Protein AF-A0A937JHB3-F1 (afdb_monomer)

Mean predicted aligned error: 10.81 Å

Radius of gyration: 17.01 Å; Cα contacts (8 Å, |Δi|>4): 93; chains: 1; bounding box: 31×34×38 Å

Secondary structure (DSSP, 8-state):
--HHHHHHHTS-EEEEEEEEEEE-SSSEEEEEEEEEEEETTSS--EEEEEEEEEE--

Nearest PDB structures (foldseek):
  8u21-assembly1_A  TM=5.916E-01  e=4.835E-01  Corynactis californica
  5jtp-assembly1_D  TM=3.991E-01  e=2.227E-01  Escherichia coli O157:H7
  8u23-assembly5_E  TM=5.905E-01  e=9.890E-01  Corynactis californica
  8xc6-assembly1_B-2  TM=5.264E-01  e=9.317E-01  Montipora sp. 20
  8dj8-assembly1_A  TM=5.311E-01  e=1.333E+00  Corynactis californica

Sequence (57 aa):
MTPSALRLQNAHLCENSIGYTYKINKITKAFVHYSILNKEDSADDITFASIGFEYKF

Organism: NCBI:txid2030880

Solvent-accessible surface area (backbone atoms only — not comparable to full-atom values): 3536 Å² total; per-residue (Å²): 134,65,76,71,64,60,53,62,75,65,53,69,71,52,71,53,72,52,72,52,73,48,73,77,52,100,45,34,33,38,39,40,40,38,34,40,39,42,43,85,88,44,98,64,69,48,76,46,78,48,74,51,73,50,76,63,131

Foldseek 3Di:
DDPVVVVVVPFPFDKDKDKDKADPDPFKIKIWIWMWTDGPPDPDTDIDIDIDMGGHD

pLDDT: mean 75.76, std 16.8, range [45.47, 9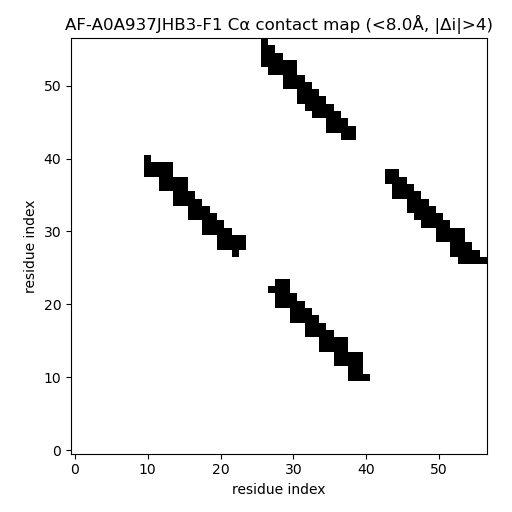5.56]

Structure (mmCIF, N/CA/C/O backbone):
data_AF-A0A937JHB3-F1
#
_entry.id   AF-A0A937JHB3-F1
#
loop_
_atom_site.group_PDB
_atom_site.id
_atom_site.type_symbol
_atom_site.label_atom_id
_atom_site.labe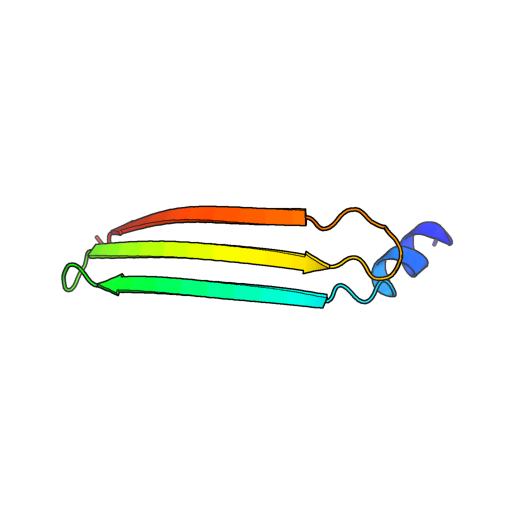l_alt_id
_atom_site.label_comp_id
_atom_site.label_asym_id
_atom_site.label_entity_id
_atom_site.label_seq_id
_atom_site.pdbx_PDB_ins_code
_atom_site.Cartn_x
_atom_site.Cartn_y
_atom_site.Cartn_z
_atom_site.occupancy
_atom_site.B_iso_or_equiv
_atom_site.auth_seq_id
_atom_site.auth_comp_id
_atom_site.auth_asym_id
_atom_site.auth_atom_id
_atom_site.pdbx_PDB_model_num
ATOM 1 N N . MET A 1 1 ? 24.462 -27.064 -13.063 1.00 49.41 1 MET A N 1
ATOM 2 C CA . MET A 1 1 ? 23.743 -25.773 -13.006 1.00 49.41 1 MET A CA 1
ATOM 3 C C . MET A 1 1 ? 23.720 -25.198 -14.410 1.00 49.41 1 MET A C 1
ATOM 5 O O . MET A 1 1 ? 24.771 -25.160 -15.037 1.00 49.41 1 MET A O 1
ATOM 9 N N . THR A 1 2 ? 22.545 -24.876 -14.951 1.00 45.47 2 THR A N 1
ATOM 10 C CA . THR A 1 2 ? 22.412 -24.351 -16.318 1.00 45.47 2 THR A CA 1
ATOM 11 C C . THR A 1 2 ? 22.826 -22.872 -16.368 1.00 45.47 2 THR A C 1
ATOM 13 O O . THR A 1 2 ? 22.536 -22.137 -15.420 1.00 45.47 2 THR A O 1
ATOM 16 N N . PRO A 1 3 ? 23.475 -22.402 -17.453 1.00 55.62 3 PRO A N 1
ATOM 17 C CA . PRO A 1 3 ? 23.952 -21.015 -17.583 1.00 55.62 3 PRO A CA 1
ATOM 18 C C . PRO A 1 3 ? 22.858 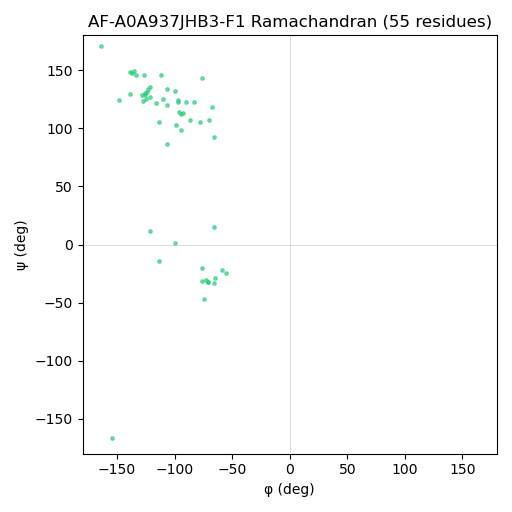-19.950 -17.394 1.00 55.62 3 PRO A C 1
ATOM 20 O O . PRO A 1 3 ? 23.133 -18.822 -16.996 1.00 55.62 3 PRO A O 1
ATOM 23 N N . SER A 1 4 ? 21.603 -20.322 -17.643 1.00 56.00 4 SER A N 1
ATOM 24 C CA . SER A 1 4 ? 20.423 -19.459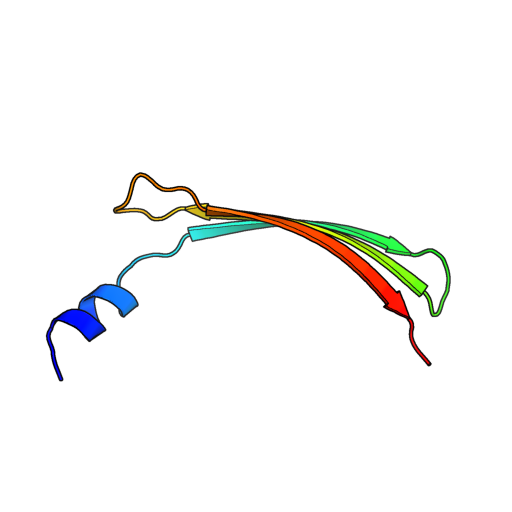 -17.576 1.00 56.00 4 SER A CA 1
ATOM 25 C C . SER A 1 4 ? 20.112 -18.960 -16.160 1.00 56.00 4 SER A C 1
ATOM 27 O O . SER A 1 4 ? 19.650 -17.835 -15.998 1.00 56.00 4 SER A O 1
ATOM 29 N N . ALA A 1 5 ? 20.389 -19.769 -15.131 1.00 52.62 5 ALA A N 1
ATOM 30 C CA . ALA A 1 5 ? 20.114 -19.409 -13.738 1.00 52.62 5 ALA A CA 1
ATOM 31 C C . ALA A 1 5 ? 21.130 -18.396 -13.178 1.00 52.62 5 ALA A C 1
ATOM 33 O O . ALA A 1 5 ? 20.770 -17.544 -12.371 1.00 52.62 5 ALA A O 1
ATOM 34 N N . LEU A 1 6 ? 22.382 -18.444 -13.651 1.00 49.44 6 LEU A N 1
ATOM 35 C CA . LEU A 1 6 ? 23.445 -17.515 -13.248 1.00 49.44 6 LEU A CA 1
ATOM 36 C C . LEU A 1 6 ? 23.213 -16.104 -13.819 1.00 49.44 6 LEU A C 1
ATOM 38 O O . LEU A 1 6 ? 23.541 -15.107 -13.182 1.00 49.44 6 LEU A O 1
ATOM 42 N N . ARG A 1 7 ? 22.605 -16.014 -15.011 1.00 47.28 7 ARG A N 1
ATOM 43 C CA . ARG A 1 7 ? 22.334 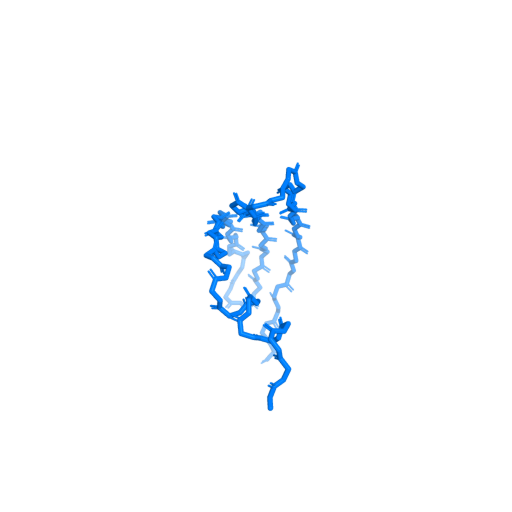-14.736 -15.684 1.00 47.28 7 ARG A CA 1
ATOM 44 C C . ARG A 1 7 ? 21.222 -13.924 -15.000 1.00 47.28 7 ARG A C 1
ATOM 46 O O . ARG A 1 7 ? 21.305 -12.705 -14.973 1.00 47.28 7 ARG A O 1
ATOM 53 N N . LEU A 1 8 ? 20.226 -14.587 -14.405 1.00 51.28 8 LEU A N 1
ATOM 54 C CA . LEU A 1 8 ? 19.149 -13.925 -13.652 1.00 51.28 8 LEU A CA 1
ATOM 55 C C . LEU A 1 8 ? 19.620 -13.364 -12.304 1.00 51.28 8 LEU A C 1
ATOM 57 O O . LEU A 1 8 ? 19.094 -12.354 -11.854 1.00 51.28 8 LEU A O 1
ATOM 61 N N . GLN A 1 9 ? 20.619 -13.991 -11.677 1.00 53.56 9 GLN A N 1
ATOM 62 C CA . GLN A 1 9 ? 21.171 -13.541 -10.396 1.00 53.56 9 GLN A CA 1
ATOM 63 C C . GLN A 1 9 ? 22.098 -12.318 -10.542 1.00 53.56 9 GLN A C 1
ATOM 65 O O . GLN A 1 9 ? 22.284 -11.585 -9.578 1.00 53.56 9 GLN A O 1
ATOM 70 N N . ASN A 1 10 ? 22.624 -12.080 -11.752 1.00 49.84 10 ASN A N 1
ATOM 71 C CA . ASN A 1 10 ? 23.462 -10.927 -12.104 1.00 49.84 10 ASN A CA 1
ATOM 72 C C . ASN A 1 10 ? 22.700 -9.807 -12.833 1.00 49.84 10 ASN A C 1
ATOM 74 O O . ASN A 1 10 ? 23.312 -8.813 -13.217 1.00 49.84 10 ASN A O 1
ATOM 78 N N . ALA A 1 11 ? 21.390 -9.952 -13.053 1.00 56.19 11 ALA A N 1
ATOM 79 C CA . ALA A 1 11 ? 20.575 -8.831 -13.496 1.00 56.19 11 ALA A CA 1
ATOM 80 C C . ALA A 1 11 ? 20.471 -7.857 -12.318 1.00 56.19 11 ALA A C 1
ATOM 82 O O . ALA A 1 11 ? 19.807 -8.153 -11.324 1.00 56.19 11 ALA A O 1
ATOM 83 N N . HIS A 1 12 ? 21.167 -6.725 -12.405 1.00 55.28 12 HIS A N 1
ATOM 84 C CA . HIS A 1 12 ? 21.045 -5.645 -11.437 1.00 55.28 12 HIS A CA 1
ATOM 85 C C . HIS A 1 12 ? 19.617 -5.082 -11.549 1.00 55.28 12 HIS A C 1
ATOM 87 O O . HIS A 1 12 ? 19.295 -4.261 -12.403 1.00 55.28 12 HIS A O 1
ATOM 93 N N . LEU A 1 13 ? 18.705 -5.613 -10.737 1.00 56.56 13 LEU A N 1
ATOM 94 C CA . LEU A 1 13 ? 17.341 -5.115 -10.631 1.00 56.56 13 LEU A CA 1
ATOM 95 C C . LEU A 1 13 ? 17.388 -3.861 -9.761 1.00 56.56 13 LEU A C 1
ATOM 97 O O . LEU A 1 13 ? 17.580 -3.945 -8.548 1.00 56.56 13 LEU A O 1
ATOM 101 N N . CYS A 1 14 ? 17.263 -2.695 -10.390 1.00 60.88 14 CYS A N 1
ATOM 102 C CA . CYS A 1 14 ? 17.228 -1.420 -9.688 1.00 60.88 14 CYS A CA 1
ATOM 103 C C . CYS A 1 14 ? 15.761 -1.043 -9.442 1.00 60.88 14 CYS A C 1
ATOM 105 O O . CYS A 1 14 ? 15.055 -0.568 -10.338 1.00 60.88 14 CYS A O 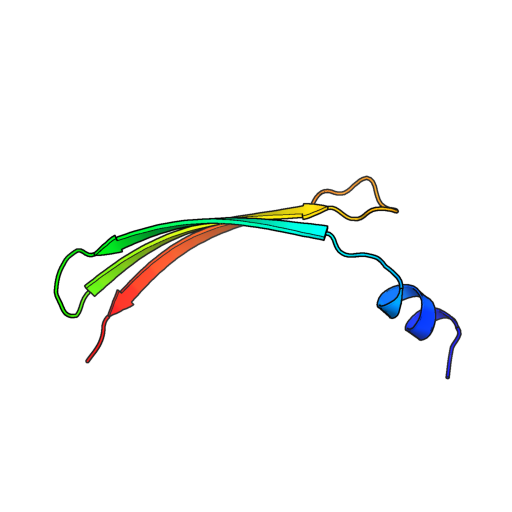1
ATOM 107 N N . GLU A 1 15 ? 15.285 -1.325 -8.231 1.00 65.50 15 GLU A N 1
ATOM 108 C CA . GLU A 1 15 ? 13.922 -1.021 -7.796 1.00 65.50 15 GLU A CA 1
ATOM 109 C C . GLU A 1 15 ? 13.875 0.372 -7.155 1.00 65.50 15 GLU A C 1
ATOM 111 O O . GLU A 1 15 ? 14.574 0.641 -6.179 1.00 65.50 15 GLU A O 1
ATOM 116 N N . ASN A 1 16 ? 13.039 1.261 -7.694 1.00 73.81 16 ASN A N 1
ATOM 117 C CA . ASN A 1 16 ? 12.769 2.565 -7.097 1.00 73.81 16 ASN A CA 1
ATOM 118 C C . ASN A 1 16 ? 11.312 2.607 -6.625 1.00 73.81 16 ASN A C 1
ATOM 120 O O . ASN A 1 16 ? 10.384 2.708 -7.432 1.00 73.81 16 ASN A O 1
ATOM 124 N N . SER A 1 17 ? 11.110 2.514 -5.311 1.00 77.38 17 SER A N 1
ATOM 125 C CA . SER A 1 17 ? 9.787 2.538 -4.686 1.00 77.38 17 SER A CA 1
ATOM 126 C C . SER A 1 17 ? 9.528 3.865 -3.975 1.00 77.38 17 SER A C 1
ATOM 128 O O . SER A 1 17 ? 10.353 4.318 -3.181 1.00 77.38 17 SER A O 1
ATOM 130 N N . ILE A 1 18 ? 8.352 4.448 -4.191 1.00 85.12 18 ILE A N 1
ATOM 131 C CA . ILE A 1 18 ? 7.831 5.578 -3.426 1.00 85.12 18 ILE A CA 1
ATOM 132 C C . ILE A 1 18 ? 6.451 5.217 -2.883 1.00 85.12 18 ILE A C 1
ATOM 134 O O . ILE A 1 18 ? 5.581 4.729 -3.599 1.00 85.12 18 ILE A O 1
ATOM 138 N N . GLY A 1 19 ? 6.242 5.437 -1.592 1.00 87.31 19 GLY A N 1
ATOM 139 C CA . GLY A 1 19 ? 4.985 5.107 -0.937 1.00 87.31 19 GLY A CA 1
ATOM 140 C C . GLY A 1 19 ? 4.569 6.187 0.039 1.00 87.31 19 GLY A C 1
ATOM 141 O O . GLY A 1 19 ? 5.406 6.840 0.663 1.00 87.31 19 GLY A O 1
ATOM 142 N N . TYR A 1 20 ? 3.260 6.353 0.184 1.00 90.12 20 TYR A N 1
ATOM 143 C CA . TYR A 1 20 ? 2.666 7.179 1.220 1.00 90.12 20 TYR A CA 1
ATOM 144 C C . TYR A 1 20 ? 1.694 6.345 2.044 1.00 90.12 20 TYR A C 1
ATOM 146 O O . TYR A 1 20 ? 0.834 5.645 1.511 1.00 90.12 20 TYR A O 1
ATOM 154 N N . THR A 1 21 ? 1.824 6.432 3.363 1.00 93.44 21 THR A N 1
ATOM 155 C CA . THR A 1 21 ? 0.902 5.802 4.307 1.00 93.44 21 THR A CA 1
ATOM 156 C C . THR A 1 21 ? 0.204 6.883 5.114 1.00 93.44 21 THR A C 1
ATOM 158 O O . THR A 1 21 ? 0.847 7.654 5.826 1.00 93.44 21 THR A O 1
ATOM 161 N N . TYR A 1 22 ? -1.123 6.903 5.046 1.00 92.38 22 TYR A N 1
ATOM 162 C CA . TYR A 1 22 ? -1.966 7.753 5.868 1.00 92.38 22 TYR A CA 1
ATOM 163 C C . TYR A 1 22 ? -2.481 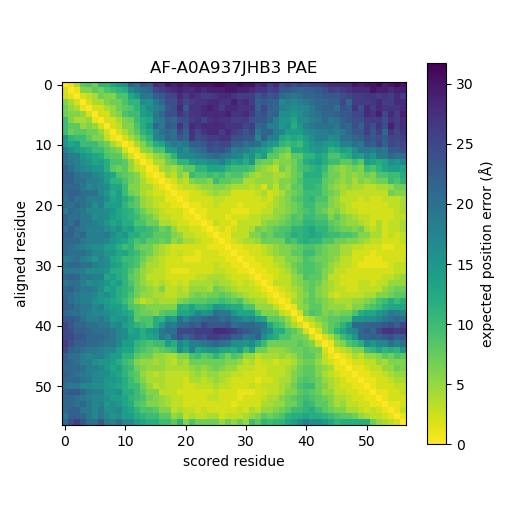6.983 7.083 1.00 92.38 22 TYR A C 1
ATOM 165 O O . TYR A 1 22 ? -3.149 5.951 6.973 1.00 92.38 22 TYR A O 1
ATOM 173 N N . LYS A 1 23 ? -2.195 7.505 8.274 1.00 93.88 23 LYS A N 1
ATOM 174 C CA . LYS A 1 23 ? -2.712 6.945 9.520 1.00 93.88 23 LYS A CA 1
ATOM 175 C C . LYS A 1 23 ? -4.088 7.543 9.812 1.00 93.88 23 LYS A C 1
ATOM 177 O O . LYS A 1 23 ? -4.175 8.689 10.233 1.00 93.88 23 LYS A O 1
ATOM 182 N N . ILE A 1 24 ? -5.141 6.744 9.631 1.00 91.81 24 ILE A N 1
ATOM 183 C CA . ILE A 1 24 ? -6.524 7.152 9.920 1.00 91.81 24 ILE A CA 1
ATOM 184 C C . ILE A 1 24 ? -6.747 7.182 11.434 1.00 91.81 24 ILE A C 1
ATOM 186 O O . ILE A 1 24 ? -7.290 8.139 11.976 1.00 91.81 24 ILE A O 1
ATOM 190 N N . ASN A 1 25 ? -6.314 6.133 12.138 1.00 91.75 25 ASN A N 1
ATOM 191 C CA . ASN A 1 25 ? -6.401 6.057 13.596 1.00 91.75 25 ASN A CA 1
ATOM 192 C C . ASN A 1 25 ? -5.308 5.120 14.163 1.00 91.75 25 ASN A C 1
ATOM 194 O O . ASN A 1 25 ? -4.335 4.780 13.485 1.00 91.75 25 ASN A O 1
ATOM 198 N N . LYS A 1 26 ? -5.409 4.727 15.442 1.00 89.69 26 LYS A N 1
ATOM 199 C CA . LYS A 1 26 ? -4.410 3.862 16.100 1.00 89.69 26 LYS A CA 1
ATOM 200 C C . LYS A 1 26 ? -4.333 2.449 15.499 1.00 89.69 26 LYS A C 1
ATOM 202 O O . LYS A 1 26 ? -3.260 1.849 15.542 1.00 89.69 26 LYS A O 1
ATOM 207 N N . ILE A 1 27 ? -5.432 1.952 14.942 1.00 94.31 27 ILE A N 1
ATOM 208 C CA . ILE A 1 27 ? -5.593 0.581 14.442 1.00 94.31 27 ILE A CA 1
ATOM 209 C C . ILE A 1 27 ? -5.762 0.504 12.921 1.00 94.31 27 ILE A C 1
ATOM 211 O O . ILE A 1 27 ? -5.598 -0.567 12.354 1.00 94.31 27 ILE A O 1
ATOM 215 N N . THR A 1 28 ? -6.037 1.619 12.248 1.00 93.44 28 THR A N 1
ATOM 216 C CA . THR A 1 28 ? -6.344 1.676 10.817 1.00 93.44 28 THR A CA 1
ATOM 217 C C . THR A 1 28 ? -5.382 2.601 10.087 1.00 93.44 28 THR A C 1
ATOM 219 O O . THR A 1 28 ? -5.145 3.743 10.505 1.00 93.44 28 THR A O 1
ATOM 222 N N . LYS A 1 29 ? -4.867 2.126 8.956 1.00 95.56 29 LYS A N 1
ATOM 223 C CA . LYS A 1 29 ? -4.032 2.896 8.034 1.00 95.56 29 LYS A CA 1
ATOM 224 C C . LYS A 1 29 ? -4.490 2.653 6.603 1.00 95.56 29 LYS A C 1
ATOM 226 O O . LYS A 1 29 ? -4.945 1.561 6.286 1.00 95.56 29 LYS A O 1
ATOM 231 N N . ALA A 1 30 ? -4.328 3.652 5.752 1.00 94.69 30 ALA A N 1
ATOM 232 C CA . ALA A 1 30 ? -4.416 3.508 4.307 1.00 94.69 30 ALA A CA 1
ATOM 233 C C . ALA A 1 30 ? -3.023 3.718 3.714 1.00 94.69 30 ALA A C 1
ATOM 235 O O . ALA A 1 30 ? -2.253 4.526 4.235 1.00 94.69 30 ALA A O 1
ATOM 236 N N . PHE A 1 31 ? -2.692 3.019 2.639 1.0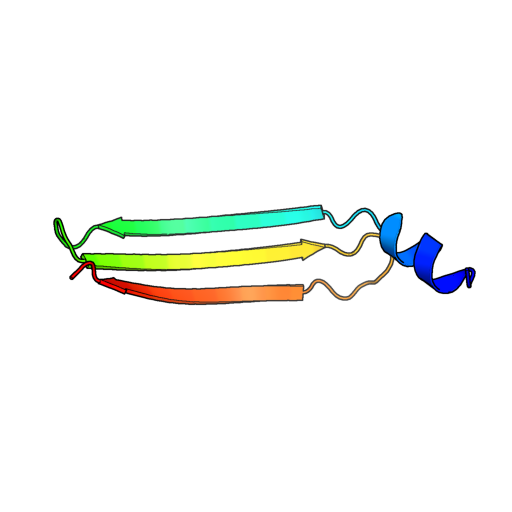0 93.44 31 PHE A N 1
ATOM 237 C CA . PHE A 1 31 ? -1.417 3.193 1.957 1.00 93.44 31 PHE A CA 1
ATOM 238 C C . PHE A 1 31 ? -1.602 3.206 0.445 1.00 93.44 31 PHE A C 1
ATOM 240 O O . PHE A 1 31 ? -2.489 2.546 -0.096 1.00 93.44 31 PHE A O 1
ATOM 247 N N . VAL A 1 32 ? -0.749 3.975 -0.221 1.00 92.88 32 VAL A N 1
ATOM 248 C CA . VAL A 1 32 ? -0.565 3.968 -1.669 1.00 92.88 32 VAL A CA 1
ATOM 249 C C . VAL A 1 32 ? 0.914 3.780 -1.945 1.00 92.88 32 VAL A C 1
ATOM 251 O O . VAL A 1 32 ? 1.749 4.515 -1.414 1.00 92.88 32 VAL A O 1
ATOM 254 N N . HIS A 1 33 ? 1.251 2.747 -2.701 1.00 91.75 33 HIS A N 1
ATOM 255 C CA . HIS A 1 33 ? 2.625 2.427 -3.048 1.00 91.75 33 HIS A CA 1
ATOM 256 C C . HIS A 1 33 ? 2.759 2.440 -4.565 1.00 91.75 33 HIS A C 1
ATOM 258 O O . HIS A 1 33 ? 1.922 1.903 -5.290 1.00 91.75 33 HIS A O 1
ATOM 264 N N . TYR A 1 34 ? 3.830 3.059 -5.031 1.00 86.38 34 TYR A N 1
ATOM 265 C CA . TYR A 1 34 ? 4.213 3.111 -6.425 1.00 86.38 34 TYR A CA 1
ATOM 266 C C . TYR A 1 34 ? 5.648 2.608 -6.536 1.00 86.38 34 TYR A C 1
ATOM 268 O O . TYR A 1 34 ? 6.524 3.018 -5.775 1.00 86.38 34 TYR A O 1
ATOM 276 N N . SER A 1 35 ? 5.908 1.661 -7.422 1.00 82.50 35 SER A N 1
ATOM 277 C CA . SER A 1 35 ? 7.238 1.073 -7.569 1.00 82.50 35 SER A CA 1
ATOM 278 C C . SER A 1 35 ? 7.555 0.890 -9.036 1.00 82.50 35 SER A C 1
ATOM 280 O O . SER A 1 35 ? 6.749 0.343 -9.786 1.00 82.50 35 SER A O 1
ATOM 282 N N . ILE A 1 36 ? 8.723 1.381 -9.435 1.00 80.62 36 ILE A N 1
ATOM 283 C CA . ILE A 1 36 ? 9.265 1.193 -10.774 1.00 80.62 36 ILE A CA 1
ATOM 284 C C . ILE A 1 36 ? 10.395 0.187 -10.647 1.00 80.62 36 ILE A C 1
ATOM 286 O O . ILE A 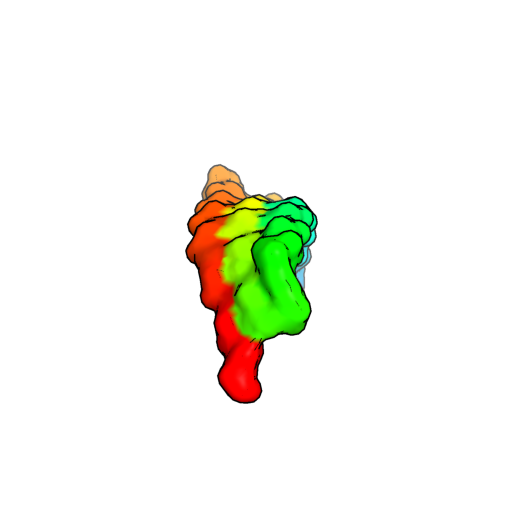1 36 ? 11.372 0.425 -9.930 1.00 80.62 36 ILE A O 1
ATOM 290 N N . LEU A 1 37 ? 10.255 -0.930 -11.348 1.00 79.38 37 LEU A N 1
ATOM 291 C CA . LEU A 1 37 ? 11.319 -1.904 -11.488 1.00 79.38 37 LEU A CA 1
ATOM 292 C C . LEU A 1 37 ? 11.999 -1.678 -12.837 1.00 79.38 37 LEU A C 1
ATOM 294 O O . LEU A 1 37 ? 11.457 -2.064 -13.875 1.00 79.38 37 LEU A O 1
ATOM 298 N N . ASN A 1 38 ? 13.174 -1.048 -12.804 1.00 68.69 38 ASN A N 1
ATOM 299 C CA . ASN A 1 38 ? 13.972 -0.815 -14.004 1.00 68.69 38 ASN A CA 1
ATOM 300 C C . ASN A 1 38 ? 14.786 -2.079 -14.291 1.00 68.69 38 ASN A C 1
ATOM 302 O O . ASN A 1 38 ? 15.563 -2.541 -13.445 1.00 68.69 38 ASN A O 1
ATOM 306 N N . LYS A 1 39 ? 14.607 -2.648 -15.483 1.00 67.12 39 LYS A N 1
ATOM 307 C CA . LYS A 1 39 ? 15.446 -3.741 -15.980 1.00 67.12 39 LYS A CA 1
ATOM 308 C C . LYS A 1 39 ? 16.555 -3.150 -16.835 1.00 67.12 39 LYS A C 1
ATOM 310 O O . LYS A 1 39 ? 16.306 -2.666 -17.927 1.00 67.12 39 LYS A O 1
ATOM 315 N N . GLU A 1 40 ? 17.790 -3.247 -16.354 1.00 59.47 40 GLU A N 1
ATOM 316 C CA . GLU A 1 40 ? 18.965 -2.663 -17.018 1.00 59.47 40 GLU A CA 1
ATOM 317 C C . GLU A 1 40 ? 19.194 -3.192 -18.456 1.00 59.47 40 GLU A C 1
ATOM 319 O O . GLU A 1 40 ? 19.812 -2.515 -19.268 1.00 59.47 40 GLU A O 1
ATOM 324 N N . ASP A 1 41 ? 18.652 -4.371 -18.794 1.00 59.88 41 ASP A N 1
ATOM 325 C CA . ASP A 1 41 ? 18.881 -5.088 -20.065 1.00 59.88 41 ASP A CA 1
ATOM 326 C C . ASP A 1 41 ? 17.572 -5.348 -20.857 1.00 59.88 41 ASP A C 1
ATOM 328 O O . ASP A 1 41 ? 17.524 -6.171 -21.771 1.00 59.88 41 ASP A O 1
ATOM 332 N N . SER A 1 42 ? 16.443 -4.727 -20.487 1.00 56.59 42 SER A N 1
ATOM 333 C CA . SER A 1 42 ? 15.160 -4.903 -21.193 1.00 56.59 42 SER A CA 1
ATOM 334 C C . SER A 1 42 ? 14.333 -3.626 -21.107 1.00 56.59 42 SER A C 1
ATOM 336 O O . SER A 1 42 ? 14.042 -3.174 -20.010 1.00 56.59 42 SER A O 1
ATOM 338 N N . ALA A 1 43 ? 13.920 -3.080 -22.252 1.00 57.81 43 ALA A N 1
ATOM 339 C CA . ALA A 1 43 ? 13.167 -1.824 -22.389 1.00 57.81 43 ALA A CA 1
ATOM 340 C C . ALA A 1 43 ? 11.738 -1.838 -21.789 1.00 57.81 43 ALA A C 1
ATOM 342 O O . ALA A 1 43 ? 10.927 -0.970 -22.101 1.00 57.81 43 ALA A O 1
ATOM 343 N N . ASP A 1 44 ? 11.429 -2.825 -20.950 1.00 61.06 44 ASP A N 1
ATOM 344 C CA . ASP A 1 44 ? 10.133 -3.021 -20.320 1.00 61.06 44 ASP A CA 1
ATOM 345 C C . ASP A 1 44 ? 10.241 -2.630 -18.843 1.00 61.06 44 ASP A C 1
ATOM 347 O O . ASP A 1 44 ? 10.499 -3.469 -17.970 1.00 61.06 44 ASP A O 1
ATOM 351 N N . ASP A 1 45 ? 10.052 -1.340 -18.569 1.00 68.62 45 ASP A N 1
ATOM 352 C CA . ASP A 1 45 ? 9.907 -0.831 -17.208 1.00 68.62 45 ASP A CA 1
ATOM 353 C C . ASP A 1 45 ? 8.591 -1.343 -16.622 1.00 68.62 45 ASP A C 1
ATOM 355 O O . ASP A 1 45 ? 7.498 -1.052 -17.121 1.00 68.62 45 ASP A O 1
ATOM 359 N N . ILE A 1 46 ? 8.675 -2.118 -15.540 1.00 77.19 46 ILE A N 1
ATOM 360 C CA . ILE A 1 46 ? 7.477 -2.647 -14.888 1.00 77.19 46 ILE A CA 1
ATOM 361 C C . ILE A 1 46 ? 7.066 -1.675 -13.791 1.00 77.19 46 ILE A C 1
ATOM 363 O O . ILE A 1 46 ? 7.762 -1.498 -12.790 1.00 77.19 46 ILE A O 1
ATOM 367 N N . THR A 1 47 ? 5.908 -1.051 -13.991 1.00 81.19 47 THR A N 1
ATOM 368 C CA . THR A 1 47 ? 5.301 -0.143 -13.019 1.00 81.19 47 THR A CA 1
ATOM 369 C C . THR A 1 47 ? 4.261 -0.880 -12.186 1.00 81.19 47 THR A C 1
ATOM 371 O O . THR A 1 47 ? 3.299 -1.435 -12.717 1.00 81.19 47 THR A O 1
ATOM 374 N N . PHE A 1 48 ? 4.422 -0.833 -10.867 1.00 85.88 48 PHE A N 1
ATOM 375 C CA . PHE A 1 48 ? 3.464 -1.341 -9.896 1.00 85.88 48 PHE A CA 1
ATOM 376 C C . PHE A 1 48 ? 2.813 -0.173 -9.163 1.00 85.88 48 PHE A C 1
ATOM 378 O O . PHE A 1 48 ? 3.500 0.651 -8.563 1.00 85.88 48 PHE A O 1
ATOM 385 N N . ALA A 1 49 ? 1.484 -0.125 -9.173 1.00 86.94 49 ALA A N 1
ATOM 386 C CA . ALA A 1 49 ? 0.706 0.782 -8.343 1.00 86.94 49 ALA A CA 1
ATOM 387 C C . ALA A 1 49 ? -0.222 -0.047 -7.456 1.00 86.94 49 ALA A C 1
ATOM 389 O O . ALA A 1 49 ? -0.965 -0.898 -7.949 1.00 86.94 49 ALA A O 1
ATOM 390 N N . SER A 1 50 ? -0.179 0.190 -6.150 1.00 89.81 50 SER A N 1
ATOM 391 C CA . SER A 1 50 ? -1.056 -0.474 -5.195 1.00 89.81 50 SER A CA 1
ATOM 392 C C . SER A 1 50 ? -1.665 0.523 -4.224 1.00 89.81 50 SER A C 1
ATOM 394 O O . SER A 1 50 ? -1.058 1.523 -3.843 1.00 89.81 50 SER A O 1
ATOM 396 N N . ILE A 1 51 ? -2.903 0.236 -3.839 1.00 93.31 51 ILE A N 1
ATOM 397 C CA . ILE A 1 51 ? -3.620 0.920 -2.771 1.00 93.31 51 ILE A CA 1
ATOM 398 C C . ILE A 1 51 ? -4.117 -0.135 -1.793 1.00 93.31 51 ILE A C 1
ATOM 400 O O . ILE A 1 51 ? -4.473 -1.244 -2.198 1.00 93.31 51 ILE A O 1
ATOM 404 N N . GLY A 1 52 ? -4.154 0.194 -0.511 1.00 92.88 52 GLY A N 1
ATOM 405 C CA . GLY A 1 52 ? -4.606 -0.757 0.487 1.00 92.88 52 GLY A CA 1
ATOM 406 C C . GLY A 1 52 ? -4.953 -0.129 1.819 1.00 92.88 52 GLY A C 1
ATOM 407 O O . GLY A 1 52 ? -4.700 1.049 2.079 1.00 92.88 52 GLY A O 1
ATOM 408 N N . PHE A 1 53 ? -5.550 -0.961 2.664 1.00 94.19 53 PHE A N 1
ATOM 409 C CA . PHE A 1 53 ? -5.926 -0.626 4.024 1.00 94.19 53 PHE A CA 1
ATOM 410 C C . PHE A 1 53 ? -5.365 -1.687 4.965 1.00 94.19 53 PHE A C 1
ATOM 412 O O . PHE A 1 53 ? -5.572 -2.881 4.760 1.00 94.19 53 PHE A O 1
ATOM 419 N N . GLU A 1 54 ? -4.665 -1.250 6.004 1.00 93.31 54 GLU A N 1
ATOM 420 C CA . GLU A 1 54 ? -4.288 -2.101 7.129 1.00 93.31 54 GLU A CA 1
ATOM 421 C C . GLU A 1 54 ? -5.254 -1.859 8.287 1.00 93.31 54 GLU A C 1
ATOM 423 O O . GLU A 1 54 ? -5.481 -0.713 8.689 1.00 93.31 54 GLU A O 1
ATOM 428 N N . TYR A 1 55 ? -5.760 -2.947 8.866 1.00 92.06 55 TYR A N 1
ATOM 429 C CA . TYR A 1 55 ? -6.528 -2.939 10.105 1.00 92.06 55 TYR A CA 1
ATOM 430 C C . TYR A 1 55 ? -5.879 -3.881 11.121 1.00 92.06 55 TYR A C 1
ATOM 432 O O . TYR A 1 55 ? -5.662 -5.057 10.835 1.00 92.06 55 TYR A O 1
ATOM 440 N N . LYS A 1 56 ? -5.562 -3.362 12.307 1.00 89.31 56 LYS A N 1
ATOM 441 C CA . LYS A 1 56 ? -5.047 -4.137 13.438 1.00 89.31 56 LYS A CA 1
ATOM 442 C C . LYS A 1 56 ? -6.202 -4.505 14.367 1.00 89.31 56 LYS A C 1
ATOM 444 O O . LYS A 1 56 ? -6.801 -3.608 14.958 1.00 89.31 56 LYS A O 1
ATOM 449 N N . PHE A 1 57 ? -6.490 -5.801 14.465 1.00 86.31 57 PHE A N 1
ATOM 450 C CA . PHE A 1 57 ? -7.407 -6.392 15.443 1.00 86.31 57 PHE A CA 1
ATOM 451 C C . PHE A 1 57 ? -6.668 -6.794 16.722 1.00 86.31 57 PHE A C 1
ATOM 453 O O . PHE A 1 57 ? -5.465 -7.134 16.628 1.00 86.31 57 PHE A O 1
#